Protein AF-A0A0D2RQ81-F1 (afdb_monomer_lite)

Sequence (174 aa):
LPTMVIEKILIANNTSIIQDEVLAHRLGLVPIRVDPRLFDYL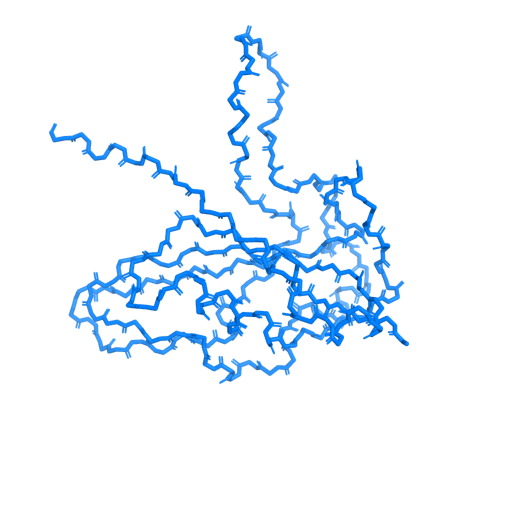SENDQPNEKNTIVFKLHVQCKRGSPRITVKSDALKWLPNGSELVKETRNATSDSSSKPKTYTYFSCSQETIPEFVKNPIIPKYPDIIIAKLGPGQVYFTCFCLFQKFLIKHVKMADHALGLEKISSRAKCGA

pLDDT: mean 73.9, std 16.32, range [30.11, 90.88]

Organism: Gossypium raimondii (NCBI:txid29730)

InterPro domains:
  IPR011263 DNA-directed RNA polymerase, RpoA/D/Rpb3-type [SM00662] (1-166)
  IPR036643 DNA-directed RNA polymerase, insert domain superfamily [G3DSA:2.170.120.12] (3-146)
  IPR036643 DNA-directed RNA polymerase, insert domain superfamily [SSF56553] (2-137)
  IPR050518 Archaeal Rpo3/Eukaryotic RPB3 RNA Polymerase Subunit [PTHR11800] (2-137)

Foldseek 3Di:
DKFKFFQAKEWADFLAPDDLQRLLVLRRPFGKPDDQVQADADDPPHAAELRFKWKWKQKDFAAAPHAKDFDWQLSTHTDQQDDPAADPDPDDDDDDDDDRDHSHDYPDGNCVPVVCVVPPIGGPDRGHTSGIGDRPSGITIMMTMMGMDDVVCVVPPVSRRHYHYNHPPPPPPD

Structure (mmCIF, N/CA/C/O backbone):
data_AF-A0A0D2RQ81-F1
#
_entry.id   AF-A0A0D2RQ81-F1
#
loop_
_atom_site.group_PDB
_atom_site.id
_atom_site.type_symbol
_atom_site.label_atom_id
_atom_site.label_alt_id
_atom_site.label_comp_id
_atom_site.label_asym_id
_atom_site.label_entity_id
_atom_site.label_seq_id
_atom_site.pdbx_PDB_ins_code
_atom_site.Cartn_x
_atom_site.Cartn_y
_atom_site.Cartn_z
_atom_site.occupancy
_atom_site.B_iso_or_equiv
_atom_site.auth_seq_id
_atom_site.auth_comp_id
_atom_site.auth_asym_id
_atom_site.auth_atom_id
_atom_site.pdbx_PDB_model_num
ATOM 1 N N . LEU A 1 1 ? 15.691 -14.050 -9.380 1.00 76.19 1 LEU A N 1
ATOM 2 C CA . LEU A 1 1 ? 14.450 -13.439 -9.907 1.00 76.19 1 LEU A CA 1
ATOM 3 C C . LEU A 1 1 ? 14.235 -12.106 -9.191 1.00 76.19 1 LEU A C 1
ATOM 5 O O . LEU A 1 1 ? 14.535 -12.060 -7.999 1.00 76.19 1 LEU A O 1
ATOM 9 N N . PRO A 1 2 ? 13.829 -11.035 -9.893 1.00 84.38 2 PRO A N 1
ATOM 10 C CA . PRO A 1 2 ? 13.437 -9.775 -9.265 1.00 84.38 2 PRO A CA 1
ATOM 11 C C . PRO A 1 2 ? 12.023 -9.875 -8.675 1.00 84.38 2 PRO A C 1
ATOM 13 O O . PRO A 1 2 ? 11.208 -10.651 -9.174 1.00 84.38 2 PRO A O 1
ATOM 16 N N . THR A 1 3 ? 11.738 -9.097 -7.635 1.00 84.12 3 THR A N 1
ATOM 17 C CA . THR A 1 3 ? 10.439 -9.009 -6.947 1.00 84.12 3 THR A CA 1
ATOM 18 C C . THR A 1 3 ? 10.192 -7.578 -6.481 1.00 84.12 3 THR A C 1
ATOM 20 O O . THR A 1 3 ? 11.143 -6.876 -6.146 1.00 84.12 3 THR A O 1
ATOM 23 N N . MET A 1 4 ? 8.928 -7.158 -6.418 1.00 85.75 4 MET A N 1
ATOM 24 C CA . MET A 1 4 ? 8.562 -5.880 -5.801 1.00 85.75 4 MET A CA 1
ATOM 25 C C . MET A 1 4 ? 8.340 -6.067 -4.300 1.00 85.75 4 MET A C 1
ATOM 27 O O . MET A 1 4 ? 7.628 -6.987 -3.895 1.00 85.75 4 MET A O 1
ATOM 31 N N . VAL A 1 5 ? 8.943 -5.198 -3.493 1.00 83.38 5 VAL A N 1
ATOM 32 C CA . VAL A 1 5 ? 8.862 -5.212 -2.023 1.00 83.38 5 VAL A CA 1
ATOM 33 C C . VAL A 1 5 ? 8.700 -3.793 -1.492 1.00 83.38 5 VAL A C 1
ATOM 35 O O . VAL A 1 5 ? 9.026 -2.837 -2.193 1.00 83.38 5 VAL A O 1
ATOM 38 N N . ILE A 1 6 ? 8.189 -3.642 -0.271 1.00 84.31 6 ILE A N 1
ATOM 39 C CA . ILE A 1 6 ? 8.125 -2.331 0.382 1.00 84.31 6 ILE A CA 1
ATOM 40 C C . ILE A 1 6 ? 9.519 -1.945 0.864 1.00 84.31 6 ILE A C 1
ATOM 42 O O . ILE A 1 6 ? 10.128 -2.686 1.629 1.00 84.31 6 ILE A O 1
ATOM 46 N N . GLU A 1 7 ? 9.992 -0.776 0.445 1.00 81.94 7 GLU A N 1
ATOM 47 C CA . GLU A 1 7 ? 11.260 -0.209 0.907 1.00 81.94 7 GLU A CA 1
ATOM 48 C C . GLU A 1 7 ? 11.030 0.816 2.028 1.00 81.94 7 GLU A C 1
ATOM 50 O O . GLU A 1 7 ? 11.665 0.754 3.084 1.00 81.94 7 GLU A O 1
ATOM 55 N N . LYS A 1 8 ? 10.103 1.758 1.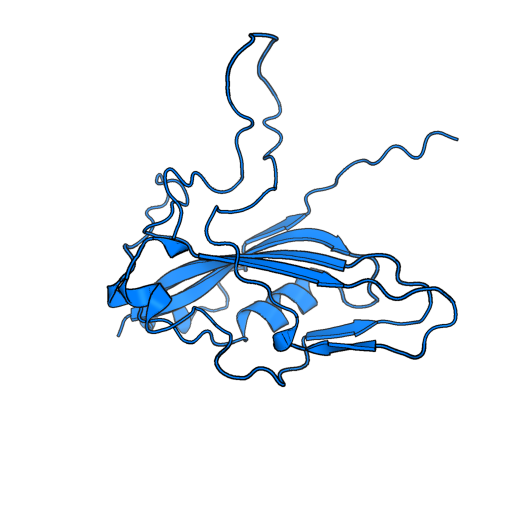815 1.00 81.19 8 LYS A N 1
ATOM 56 C CA . LYS A 1 8 ? 9.821 2.853 2.755 1.00 81.19 8 LYS A CA 1
ATOM 57 C C . LYS A 1 8 ? 8.348 2.910 3.109 1.00 81.19 8 LYS A C 1
ATOM 59 O O . LYS A 1 8 ? 7.477 2.789 2.243 1.00 81.19 8 LYS A O 1
ATOM 64 N N . ILE A 1 9 ? 8.081 3.144 4.391 1.00 84.88 9 ILE A N 1
ATOM 65 C CA . ILE A 1 9 ? 6.734 3.350 4.917 1.00 84.88 9 ILE A CA 1
ATOM 66 C C . ILE A 1 9 ? 6.712 4.709 5.597 1.00 84.88 9 ILE A C 1
ATOM 68 O O . ILE A 1 9 ? 7.411 4.959 6.579 1.00 84.88 9 ILE A O 1
ATOM 72 N N . LEU A 1 10 ? 5.887 5.587 5.045 1.00 84.50 10 LEU A N 1
ATOM 73 C CA . LEU A 1 10 ? 5.697 6.944 5.517 1.00 84.50 10 LEU A CA 1
ATOM 74 C C . LEU A 1 10 ? 4.429 6.978 6.360 1.00 84.50 10 LEU A C 1
ATOM 76 O O . LEU A 1 10 ? 3.333 6.742 5.849 1.00 84.50 10 LEU A O 1
ATOM 80 N N . ILE A 1 11 ? 4.555 7.260 7.649 1.00 84.38 11 ILE A N 1
ATOM 81 C CA . ILE A 1 11 ? 3.408 7.323 8.559 1.00 84.38 11 ILE A CA 1
ATOM 82 C C . ILE A 1 11 ? 3.094 8.791 8.805 1.00 84.38 11 ILE A C 1
ATOM 84 O O . ILE A 1 11 ? 3.893 9.504 9.403 1.00 84.38 11 ILE A O 1
ATOM 88 N N . ALA A 1 12 ? 1.931 9.242 8.335 1.00 83.62 12 ALA A N 1
ATOM 89 C CA . ALA A 1 12 ? 1.473 10.613 8.552 1.00 83.62 12 ALA A CA 1
ATOM 90 C C . ALA A 1 12 ? 0.774 10.760 9.908 1.00 83.62 12 ALA A C 1
ATOM 92 O O . ALA A 1 12 ? 0.974 11.732 10.627 1.00 83.62 12 ALA A O 1
ATOM 93 N N . ASN A 1 13 ? -0.055 9.780 10.274 1.00 81.88 13 ASN A N 1
ATOM 94 C CA . ASN A 1 13 ? -0.684 9.738 11.587 1.00 81.88 13 ASN A CA 1
ATOM 95 C C . ASN A 1 13 ? -0.975 8.289 11.981 1.00 81.88 13 ASN A C 1
ATOM 97 O O . ASN A 1 13 ? -1.621 7.560 11.224 1.00 81.88 13 ASN A O 1
ATOM 101 N N . ASN A 1 14 ? -0.531 7.889 13.171 1.00 81.56 14 ASN A N 1
ATOM 102 C CA . ASN A 1 14 ? -0.865 6.603 13.766 1.00 81.56 14 ASN A CA 1
ATOM 103 C C . ASN A 1 14 ? -1.421 6.814 15.177 1.00 81.56 14 ASN A C 1
ATOM 105 O O . ASN A 1 14 ? -0.688 7.116 16.113 1.00 81.56 14 ASN A O 1
ATOM 109 N N . THR A 1 15 ? -2.734 6.626 15.320 1.00 82.25 15 THR A N 1
ATOM 110 C CA . THR A 1 15 ? -3.433 6.606 16.619 1.00 82.25 15 THR A CA 1
ATOM 111 C C . THR A 1 15 ? -3.792 5.185 17.066 1.00 82.25 15 THR A C 1
ATOM 113 O O . THR A 1 15 ? -4.572 4.996 18.004 1.00 82.25 15 THR A O 1
ATOM 116 N N . SER A 1 16 ? -3.271 4.168 16.368 1.00 80.12 16 SER A N 1
ATOM 117 C CA . SER A 1 16 ? -3.528 2.766 16.684 1.00 80.12 16 SER A CA 1
ATOM 118 C C . SER A 1 16 ? -2.749 2.310 17.926 1.00 80.12 16 SER A C 1
ATOM 120 O O . SER A 1 16 ? -1.849 2.990 18.406 1.00 80.12 16 SER A O 1
ATOM 122 N N . ILE A 1 17 ? -3.102 1.136 18.460 1.00 82.50 17 ILE A N 1
ATOM 123 C CA . ILE A 1 17 ? -2.353 0.506 19.568 1.00 82.50 17 ILE A CA 1
ATOM 124 C C . ILE A 1 17 ? -1.037 -0.106 19.057 1.00 82.50 17 ILE A C 1
ATOM 126 O O . ILE A 1 17 ? -0.117 -0.349 19.833 1.00 82.50 17 ILE A O 1
ATOM 130 N N . ILE A 1 18 ? -0.953 -0.392 17.755 1.00 84.44 18 ILE A N 1
ATOM 131 C CA . ILE A 1 18 ? 0.208 -1.043 17.159 1.00 84.44 18 ILE A CA 1
ATOM 132 C C . ILE A 1 18 ? 1.293 0.011 16.955 1.00 84.44 18 ILE A C 1
ATOM 134 O O . ILE A 1 18 ? 1.055 1.048 16.333 1.00 84.44 18 ILE A O 1
ATOM 138 N N . GLN A 1 19 ? 2.484 -0.292 17.463 1.00 84.75 19 GLN A N 1
ATOM 139 C CA . GLN A 1 19 ? 3.679 0.512 17.245 1.00 84.75 19 GLN A CA 1
ATOM 140 C C . GLN A 1 19 ? 4.015 0.589 15.755 1.00 84.75 19 GLN A C 1
ATOM 142 O O . GLN A 1 19 ? 3.849 -0.382 15.012 1.00 84.75 19 GLN A O 1
ATOM 147 N N . ASP A 1 20 ? 4.501 1.746 15.330 1.00 83.44 20 ASP A N 1
ATOM 148 C CA . ASP A 1 20 ? 4.830 2.054 13.940 1.00 83.44 20 ASP A CA 1
ATOM 149 C C . ASP A 1 20 ? 5.797 1.026 13.339 1.00 83.44 20 ASP A C 1
ATOM 151 O O . ASP A 1 20 ? 5.621 0.609 12.198 1.00 83.44 20 ASP A O 1
ATOM 155 N N . GLU A 1 21 ? 6.755 0.546 14.131 1.00 83.25 21 GLU A N 1
ATOM 156 C CA . GLU A 1 21 ? 7.764 -0.438 13.744 1.00 83.25 21 GLU A CA 1
ATOM 157 C C . GLU A 1 21 ? 7.139 -1.806 13.457 1.00 83.25 21 GLU A C 1
ATOM 159 O O . GLU A 1 21 ? 7.375 -2.421 12.415 1.00 83.25 21 GLU A O 1
ATOM 164 N N . VAL A 1 22 ? 6.261 -2.258 14.355 1.00 85.12 22 VAL A N 1
ATOM 165 C CA . VAL A 1 22 ? 5.529 -3.522 14.205 1.00 85.12 22 VAL A CA 1
ATOM 166 C C . VAL A 1 22 ? 4.580 -3.451 13.012 1.00 85.12 22 VAL A C 1
ATOM 168 O O . VAL A 1 22 ? 4.441 -4.406 12.247 1.00 85.12 22 VAL A O 1
ATOM 171 N N . LEU A 1 23 ? 3.915 -2.315 12.838 1.00 84.50 23 LEU A N 1
ATOM 172 C CA . LEU A 1 23 ? 3.001 -2.082 11.733 1.00 84.50 23 LEU A CA 1
ATOM 173 C C . LEU A 1 23 ? 3.724 -2.085 10.384 1.00 84.50 23 LEU A C 1
ATOM 175 O O . LEU A 1 23 ? 3.250 -2.711 9.436 1.00 84.50 23 LEU A O 1
ATOM 179 N N . ALA A 1 24 ? 4.875 -1.426 10.315 1.00 84.06 24 ALA A N 1
ATOM 180 C CA . ALA A 1 24 ? 5.720 -1.407 9.136 1.00 84.06 24 ALA A CA 1
ATOM 181 C C . ALA A 1 24 ? 6.176 -2.809 8.753 1.00 84.06 24 ALA A C 1
ATOM 183 O O . ALA A 1 24 ? 6.037 -3.207 7.601 1.00 84.06 24 ALA A O 1
ATOM 184 N N . HIS A 1 25 ? 6.622 -3.588 9.737 1.00 82.94 25 HIS A N 1
ATOM 185 C CA . HIS A 1 25 ? 7.000 -4.977 9.529 1.00 82.94 25 HIS A CA 1
ATOM 186 C C . HIS A 1 25 ? 5.835 -5.807 8.966 1.00 82.94 25 HIS A C 1
ATOM 188 O O . HIS A 1 25 ? 6.008 -6.561 8.012 1.00 82.94 25 HIS A O 1
ATOM 194 N N . ARG A 1 26 ? 4.611 -5.631 9.490 1.00 87.06 26 ARG A N 1
ATOM 195 C CA . ARG A 1 26 ? 3.417 -6.312 8.953 1.00 87.06 26 ARG A CA 1
ATOM 196 C C . ARG A 1 26 ? 3.113 -5.912 7.515 1.00 87.06 26 ARG A C 1
ATOM 198 O O . ARG A 1 26 ? 2.771 -6.779 6.718 1.00 87.06 26 ARG A O 1
ATOM 205 N N . LEU A 1 27 ? 3.229 -4.625 7.193 1.00 85.75 27 LEU A N 1
ATOM 206 C CA . LEU A 1 27 ? 3.039 -4.118 5.835 1.00 85.75 27 LEU A CA 1
ATOM 207 C C . LEU A 1 27 ? 4.112 -4.660 4.886 1.00 85.75 27 LEU A C 1
ATOM 209 O O . LEU A 1 27 ? 3.772 -5.087 3.788 1.00 85.75 27 LEU A O 1
ATOM 213 N N . GLY A 1 28 ? 5.373 -4.723 5.319 1.00 83.31 28 GLY A N 1
ATOM 214 C CA . GLY A 1 28 ? 6.488 -5.257 4.530 1.00 83.31 28 GLY A CA 1
ATOM 215 C C . GLY A 1 28 ? 6.311 -6.719 4.111 1.00 83.31 28 GLY A C 1
ATOM 216 O O . GLY A 1 28 ? 6.856 -7.137 3.093 1.00 83.31 28 GLY A O 1
ATOM 217 N N . LEU A 1 29 ? 5.496 -7.482 4.847 1.00 83.81 29 LEU A N 1
ATOM 218 C CA . LEU A 1 29 ? 5.153 -8.867 4.524 1.00 83.81 29 LEU A CA 1
ATOM 219 C C . LEU A 1 29 ? 3.974 -9.008 3.550 1.00 83.81 29 LEU A C 1
ATOM 221 O O . LEU A 1 29 ? 3.684 -10.128 3.130 1.00 83.81 29 LEU A O 1
ATOM 225 N N . VAL A 1 30 ? 3.273 -7.925 3.192 1.00 85.69 30 VAL A N 1
ATOM 226 C CA . VAL A 1 30 ? 2.121 -7.981 2.280 1.00 85.69 30 VAL A CA 1
ATOM 227 C C . VAL A 1 30 ? 2.617 -8.106 0.833 1.00 85.69 30 VAL A C 1
ATOM 229 O O . VAL A 1 30 ? 3.191 -7.158 0.295 1.00 85.69 30 VAL A O 1
ATOM 232 N N . PRO A 1 31 ? 2.376 -9.242 0.150 1.00 85.06 31 PRO A N 1
ATOM 233 C CA . PRO A 1 31 ? 2.766 -9.389 -1.243 1.00 85.06 31 PRO A CA 1
ATOM 234 C C . PRO A 1 31 ? 1.814 -8.606 -2.151 1.00 85.06 31 PRO A C 1
ATOM 236 O O . PRO A 1 31 ? 0.591 -8.734 -2.047 1.00 85.06 31 PRO A O 1
ATOM 239 N N . ILE A 1 32 ? 2.369 -7.864 -3.106 1.00 86.31 32 ILE A N 1
ATOM 240 C CA . ILE A 1 32 ? 1.601 -7.203 -4.167 1.00 86.31 32 ILE A CA 1
ATOM 241 C C . ILE A 1 32 ? 1.677 -7.984 -5.475 1.00 86.31 32 ILE A C 1
ATOM 243 O O . ILE A 1 32 ? 2.681 -8.625 -5.792 1.00 86.31 32 ILE A O 1
ATOM 247 N N . ARG A 1 33 ? 0.586 -7.952 -6.239 1.00 85.81 33 ARG A N 1
ATOM 248 C CA . ARG A 1 33 ? 0.507 -8.567 -7.559 1.00 85.81 33 ARG A CA 1
ATOM 249 C C . ARG A 1 33 ? 0.922 -7.540 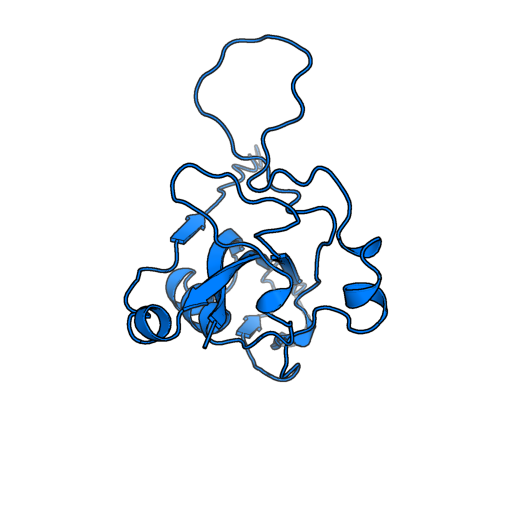-8.602 1.00 85.81 33 ARG A C 1
ATOM 251 O O . ARG A 1 33 ? 0.112 -6.747 -9.064 1.00 85.81 33 ARG A O 1
ATOM 258 N N . VAL A 1 34 ? 2.194 -7.577 -8.967 1.00 86.19 34 VAL A N 1
ATOM 259 C CA . VAL A 1 34 ? 2.769 -6.700 -9.985 1.00 86.19 34 VAL A CA 1
ATOM 260 C C . VAL A 1 34 ? 3.925 -7.409 -10.680 1.00 86.19 34 VAL A C 1
ATOM 262 O O . VAL A 1 34 ? 4.613 -8.223 -10.059 1.00 86.19 34 VAL A O 1
ATOM 265 N N . ASP A 1 35 ? 4.129 -7.126 -11.965 1.00 86.62 35 ASP A N 1
ATOM 266 C CA . ASP A 1 35 ? 5.286 -7.642 -12.690 1.00 86.62 35 ASP A CA 1
ATOM 267 C C . ASP A 1 35 ? 6.508 -6.738 -12.429 1.00 86.62 35 ASP A C 1
ATOM 269 O O . ASP A 1 35 ? 6.532 -5.593 -12.887 1.00 86.62 35 ASP A O 1
ATOM 273 N N . PRO A 1 36 ? 7.548 -7.218 -11.718 1.00 85.31 36 PRO A N 1
ATOM 274 C CA . PRO A 1 36 ? 8.755 -6.438 -11.447 1.00 85.31 36 PRO A CA 1
ATOM 275 C C . PRO A 1 36 ? 9.547 -6.104 -12.718 1.00 85.31 36 PRO A C 1
ATOM 277 O O . PRO A 1 36 ? 10.478 -5.306 -12.668 1.00 85.31 36 PRO A O 1
ATOM 280 N N . ARG A 1 37 ? 9.250 -6.726 -13.865 1.00 86.12 37 ARG A N 1
ATOM 281 C CA . ARG A 1 37 ? 9.915 -6.416 -15.139 1.00 86.12 37 ARG A CA 1
ATOM 282 C C . ARG A 1 37 ? 9.495 -5.068 -15.715 1.00 86.12 37 ARG A C 1
ATOM 284 O O . ARG A 1 37 ? 10.275 -4.502 -16.465 1.00 86.12 37 ARG A O 1
ATOM 291 N N . LEU A 1 38 ? 8.321 -4.569 -15.330 1.00 85.88 38 LEU A N 1
ATOM 292 C CA . LEU A 1 38 ? 7.797 -3.272 -15.764 1.00 85.88 38 LEU A CA 1
ATOM 293 C C . LEU A 1 38 ? 8.447 -2.087 -15.040 1.00 85.88 38 LEU A C 1
ATOM 295 O O . LEU A 1 38 ? 8.237 -0.950 -15.444 1.00 85.88 38 LEU A O 1
ATOM 299 N N . PHE A 1 39 ? 9.212 -2.357 -13.978 1.00 86.12 39 PHE A N 1
ATOM 300 C CA . PHE A 1 39 ? 9.838 -1.335 -13.148 1.00 86.12 39 PHE A CA 1
ATOM 301 C C . PHE A 1 39 ? 11.358 -1.334 -13.290 1.00 86.12 39 PHE A C 1
ATOM 303 O O . PHE A 1 39 ? 11.985 -2.391 -13.444 1.00 86.12 39 PHE A O 1
ATOM 310 N N . ASP A 1 40 ? 11.951 -0.155 -13.164 1.00 87.62 40 ASP A N 1
ATOM 311 C CA . ASP A 1 40 ? 13.399 0.032 -13.110 1.00 87.62 40 ASP A CA 1
ATOM 312 C C . ASP A 1 40 ? 13.925 -0.087 -11.670 1.00 87.62 40 ASP A C 1
ATOM 314 O O . ASP A 1 40 ? 13.174 0.011 -10.698 1.00 87.62 40 ASP A O 1
ATOM 318 N N . TYR A 1 41 ? 15.223 -0.358 -11.520 1.00 84.50 41 TYR A N 1
ATOM 319 C CA . TYR A 1 41 ? 15.868 -0.374 -10.204 1.00 84.50 41 TYR A CA 1
ATOM 320 C C . TYR A 1 41 ? 16.114 1.060 -9.731 1.00 84.50 41 TYR A C 1
ATOM 322 O O . TYR A 1 41 ? 16.662 1.863 -10.485 1.00 84.50 41 TYR A O 1
ATOM 330 N N . LEU A 1 42 ? 15.764 1.364 -8.478 1.00 80.25 42 LEU A N 1
ATOM 331 C CA . LEU A 1 42 ? 16.151 2.629 -7.862 1.00 80.25 42 LEU A CA 1
ATOM 332 C C . LEU A 1 42 ? 17.631 2.567 -7.454 1.00 80.25 42 LEU A C 1
ATOM 334 O O . LEU A 1 42 ? 18.067 1.608 -6.819 1.00 80.25 42 LEU A O 1
ATOM 338 N N . SER A 1 43 ? 18.398 3.594 -7.815 1.00 76.81 43 SER A N 1
ATOM 339 C CA . SER A 1 43 ? 19.753 3.814 -7.289 1.00 76.81 43 SER A CA 1
ATOM 340 C C . SER A 1 43 ? 19.704 4.770 -6.093 1.00 76.81 43 SER A C 1
ATOM 342 O O . SER A 1 43 ? 18.807 5.599 -6.019 1.00 76.81 43 SER A O 1
ATOM 344 N N . GLU A 1 44 ? 20.679 4.722 -5.181 1.00 67.38 44 GLU A N 1
ATOM 345 C CA . GLU A 1 44 ? 20.673 5.540 -3.946 1.00 67.38 44 GLU A CA 1
ATOM 346 C C . GLU A 1 44 ? 20.565 7.060 -4.188 1.00 67.38 44 GLU A C 1
ATOM 348 O O . GLU A 1 44 ? 20.004 7.782 -3.364 1.00 67.38 44 GLU A O 1
ATOM 353 N N . ASN A 1 45 ? 21.058 7.539 -5.334 1.00 70.75 45 ASN A N 1
ATOM 354 C CA . ASN A 1 45 ? 20.979 8.946 -5.740 1.00 70.75 45 ASN A CA 1
ATOM 355 C C . ASN A 1 45 ? 19.739 9.285 -6.579 1.00 70.75 45 ASN A C 1
ATOM 357 O O . ASN A 1 45 ? 19.523 10.456 -6.895 1.00 70.75 45 ASN A O 1
ATOM 361 N N . ASP A 1 46 ? 18.960 8.283 -6.979 1.00 74.44 46 ASP A N 1
ATOM 362 C CA . ASP A 1 46 ? 17.792 8.478 -7.826 1.00 74.44 46 ASP A CA 1
ATOM 363 C C . ASP A 1 46 ? 16.544 8.768 -6.982 1.00 74.44 46 ASP A C 1
ATOM 365 O O . ASP A 1 46 ? 16.411 8.335 -5.833 1.00 74.44 46 ASP A O 1
ATOM 369 N N . GLN A 1 47 ? 15.615 9.538 -7.545 1.00 76.31 47 GLN A N 1
ATOM 370 C CA . GLN A 1 47 ? 14.369 9.869 -6.861 1.00 76.31 47 GLN A CA 1
ATOM 371 C C . GLN A 1 47 ? 13.282 8.833 -7.174 1.00 76.31 47 GLN A C 1
ATOM 373 O O . GLN A 1 47 ? 13.177 8.362 -8.310 1.00 76.31 47 GLN A O 1
ATOM 378 N N . PRO A 1 48 ? 12.418 8.500 -6.198 1.00 81.19 48 PRO A N 1
ATOM 379 C CA . PRO A 1 48 ? 11.240 7.682 -6.452 1.00 81.19 48 PRO A CA 1
ATOM 380 C C . PRO A 1 48 ? 10.341 8.333 -7.517 1.00 81.19 48 PRO A C 1
ATOM 382 O O . PRO A 1 48 ? 9.765 9.395 -7.274 1.00 81.19 48 PRO A O 1
ATOM 385 N N . ASN A 1 49 ? 10.218 7.697 -8.678 1.00 82.62 49 ASN A N 1
ATOM 386 C CA . ASN A 1 49 ? 9.444 8.122 -9.840 1.00 82.62 49 ASN A CA 1
ATOM 387 C C . ASN A 1 49 ? 8.393 7.063 -10.222 1.00 82.62 49 ASN A C 1
ATOM 389 O O . ASN A 1 49 ? 8.314 5.984 -9.630 1.00 82.62 49 ASN A O 1
ATOM 393 N N . GLU A 1 50 ? 7.587 7.361 -11.236 1.00 82.25 50 GLU A N 1
ATOM 394 C CA . GLU A 1 50 ? 6.513 6.488 -11.713 1.00 82.25 50 GLU A CA 1
ATOM 395 C C . GLU A 1 50 ? 6.991 5.169 -12.352 1.00 82.25 50 GLU A C 1
ATOM 397 O O . GLU A 1 50 ? 6.205 4.230 -12.472 1.00 82.25 50 GLU A O 1
ATOM 402 N N . LYS A 1 51 ? 8.257 5.073 -12.771 1.00 83.38 51 LYS A N 1
ATOM 403 C CA . LYS A 1 51 ? 8.831 3.873 -13.404 1.00 83.38 51 LYS A CA 1
ATOM 404 C C . LYS A 1 51 ? 9.548 2.966 -12.413 1.00 83.38 51 LYS A C 1
ATOM 406 O O . LYS A 1 51 ? 9.741 1.791 -12.698 1.00 83.38 51 LYS A O 1
ATOM 411 N N . ASN A 1 52 ? 9.960 3.485 -11.262 1.00 84.94 52 ASN A N 1
ATOM 412 C CA . ASN A 1 52 ? 10.729 2.732 -10.271 1.00 84.94 52 ASN A CA 1
ATOM 413 C C . ASN A 1 52 ? 9.927 2.437 -8.992 1.00 84.94 52 ASN A C 1
ATOM 415 O O . ASN A 1 52 ? 10.235 1.472 -8.291 1.00 84.94 52 ASN A O 1
ATOM 419 N N . THR A 1 53 ? 8.883 3.222 -8.698 1.00 86.31 53 THR A N 1
ATOM 420 C CA . THR A 1 53 ? 8.175 3.168 -7.417 1.00 86.31 53 THR A CA 1
ATOM 421 C C . THR A 1 53 ? 6.666 3.057 -7.595 1.00 86.31 53 THR A C 1
ATOM 423 O O . THR A 1 53 ? 6.067 3.661 -8.480 1.00 86.31 53 THR A O 1
ATOM 426 N N . ILE A 1 54 ? 6.023 2.311 -6.699 1.00 88.00 54 ILE A N 1
ATOM 427 C CA . ILE A 1 54 ? 4.562 2.248 -6.585 1.00 88.00 54 ILE A CA 1
ATOM 428 C C . ILE A 1 54 ? 4.159 2.789 -5.221 1.00 88.00 54 ILE A C 1
ATOM 430 O O . ILE A 1 54 ? 4.750 2.411 -4.208 1.00 88.00 54 ILE A O 1
ATOM 434 N N . VAL A 1 55 ? 3.132 3.638 -5.188 1.00 88.62 55 VAL A N 1
ATOM 435 C CA . VAL A 1 55 ? 2.625 4.225 -3.945 1.00 88.62 55 VAL A CA 1
ATOM 436 C C . VAL A 1 55 ? 1.278 3.619 -3.584 1.00 88.62 55 VAL A C 1
ATOM 438 O O . VAL A 1 55 ? 0.345 3.627 -4.384 1.00 88.62 55 VAL A O 1
ATOM 441 N N . PHE A 1 56 ? 1.152 3.138 -2.351 1.00 89.25 56 PHE A N 1
ATOM 442 C CA . PHE A 1 56 ? -0.132 2.775 -1.755 1.00 89.25 56 PHE A CA 1
ATOM 443 C C . PHE A 1 56 ? -0.437 3.677 -0.569 1.00 89.25 56 PHE A C 1
ATOM 445 O O . PHE A 1 56 ? 0.440 3.915 0.251 1.00 89.25 56 PHE A O 1
ATOM 452 N N . LYS A 1 57 ? -1.682 4.128 -0.437 1.00 88.56 57 LYS A N 1
ATOM 453 C CA . LYS A 1 57 ? -2.199 4.878 0.709 1.00 88.56 57 LYS A CA 1
ATOM 454 C C . LYS A 1 57 ? -3.161 4.001 1.494 1.00 88.56 57 LYS A C 1
ATOM 456 O O . LYS A 1 57 ? -4.149 3.505 0.955 1.00 88.56 57 LYS A O 1
ATOM 461 N N . LEU A 1 58 ? -2.897 3.852 2.783 1.00 88.00 58 LEU A N 1
ATOM 462 C CA . LEU A 1 58 ? -3.817 3.244 3.733 1.00 88.00 58 LEU A CA 1
ATOM 463 C C . LEU A 1 58 ? -4.388 4.359 4.595 1.00 88.00 58 LEU A C 1
ATOM 465 O O . LEU A 1 58 ? -3.645 4.998 5.331 1.00 88.00 58 LEU A O 1
ATOM 469 N N . HIS A 1 59 ? -5.689 4.612 4.472 1.00 87.94 59 HIS A N 1
ATOM 470 C CA . HIS A 1 59 ? -6.393 5.628 5.251 1.00 87.94 59 HIS A CA 1
ATOM 471 C C . HIS A 1 59 ? -7.637 5.014 5.889 1.00 87.94 59 HIS A C 1
ATOM 473 O O . HIS A 1 59 ? -8.620 4.742 5.195 1.00 87.94 59 HIS A O 1
ATOM 479 N N . VAL A 1 60 ? -7.601 4.802 7.205 1.00 86.88 60 VAL A N 1
ATOM 480 C CA . VAL A 1 60 ? -8.715 4.216 7.962 1.00 86.88 60 VAL A CA 1
ATOM 481 C C . VAL A 1 60 ? -9.029 5.055 9.193 1.00 86.88 60 VAL A C 1
ATOM 483 O O . VAL A 1 60 ? -8.134 5.523 9.890 1.00 86.88 60 VAL A O 1
ATOM 486 N N . GLN A 1 61 ? -10.318 5.219 9.478 1.00 85.81 61 GLN A N 1
ATOM 487 C CA . GLN A 1 61 ? -10.831 5.939 10.638 1.00 85.81 61 GLN A CA 1
ATOM 488 C C . GLN A 1 61 ? -11.834 5.063 11.392 1.00 85.81 61 GLN A C 1
ATOM 490 O O . GLN A 1 61 ? -12.750 4.504 10.790 1.00 85.81 61 GLN A O 1
ATOM 495 N N . CYS A 1 62 ? -11.700 4.998 12.718 1.00 84.25 62 CYS A N 1
ATOM 496 C CA . CYS A 1 62 ? -12.667 4.364 13.605 1.00 84.25 62 CYS A CA 1
ATOM 497 C C . CYS A 1 62 ? -13.323 5.423 14.504 1.00 84.25 62 CYS A C 1
ATOM 499 O O . CYS A 1 62 ? -12.705 5.974 15.419 1.00 84.25 62 CYS A O 1
ATOM 501 N N . LYS A 1 63 ? -14.600 5.729 14.248 1.00 84.56 63 LYS A N 1
ATOM 502 C CA . LYS A 1 63 ? -15.340 6.722 15.037 1.00 84.56 63 LYS A CA 1
ATOM 503 C C . LYS A 1 63 ? -15.602 6.203 16.456 1.00 84.56 63 LYS A C 1
ATOM 505 O O . LYS A 1 63 ? -15.741 5.001 16.694 1.00 84.56 63 LYS A O 1
ATOM 510 N N . ARG A 1 64 ? -15.685 7.118 17.426 1.00 81.69 64 ARG A N 1
ATOM 511 C CA . ARG A 1 64 ? -16.062 6.781 18.808 1.00 81.69 64 ARG A CA 1
ATOM 512 C C . ARG A 1 64 ? -17.473 6.176 18.803 1.00 81.69 64 ARG A C 1
ATOM 514 O O . ARG A 1 64 ? -18.377 6.757 18.217 1.00 81.69 64 ARG A O 1
ATOM 521 N N . GLY A 1 65 ? -17.637 4.998 19.408 1.00 80.69 65 GLY A N 1
ATOM 522 C CA . GLY A 1 65 ? -18.905 4.251 19.417 1.00 80.69 65 GLY A CA 1
ATOM 523 C C . GLY A 1 65 ? -19.090 3.249 18.269 1.00 80.69 65 GLY A C 1
ATOM 524 O O . GLY A 1 65 ? -20.086 2.536 18.252 1.00 80.69 65 GLY A O 1
ATOM 525 N N . SER A 1 66 ? -18.142 3.148 17.330 1.00 82.19 66 SER A N 1
ATOM 526 C CA . SER A 1 66 ? -18.136 2.069 16.331 1.00 82.19 66 SER A CA 1
ATOM 527 C C . SER A 1 66 ? -17.578 0.761 16.915 1.00 82.19 66 SER A C 1
ATOM 529 O O . SER A 1 66 ? -16.734 0.808 17.815 1.00 82.19 66 SER A O 1
ATOM 531 N N . PRO A 1 67 ? -18.004 -0.417 16.419 1.00 85.25 67 PRO A N 1
ATOM 532 C CA . PRO A 1 67 ? -17.378 -1.681 16.796 1.00 85.25 67 PRO A CA 1
ATOM 533 C C . PRO A 1 67 ? -15.903 -1.702 16.371 1.00 85.25 67 PRO A C 1
ATOM 535 O O . PRO A 1 67 ? -15.476 -0.929 15.513 1.00 85.25 67 PRO A O 1
ATOM 538 N N . ARG A 1 68 ? -15.109 -2.602 16.965 1.00 84.94 68 ARG A N 1
ATOM 539 C CA . ARG A 1 68 ? -13.697 -2.770 16.590 1.00 84.94 68 ARG A CA 1
ATOM 540 C C . ARG A 1 68 ? -13.585 -3.090 15.098 1.00 84.94 68 ARG A C 1
ATOM 542 O O . ARG A 1 68 ? -14.138 -4.088 14.639 1.00 84.94 68 ARG A O 1
ATOM 549 N N . ILE A 1 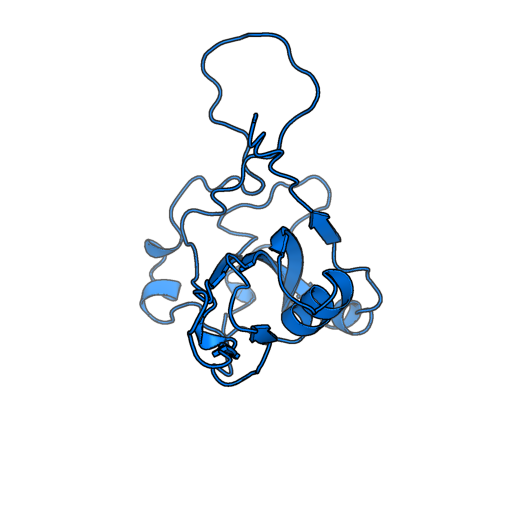69 ? -12.833 -2.275 14.367 1.00 87.62 69 ILE A N 1
ATOM 550 C CA . ILE A 1 69 ? -12.617 -2.448 12.929 1.00 87.62 69 ILE A CA 1
ATOM 551 C C . ILE A 1 69 ? -11.320 -3.226 12.732 1.00 87.62 69 ILE A C 1
ATOM 553 O O . ILE A 1 69 ? -10.287 -2.893 13.310 1.00 87.62 69 ILE A O 1
ATOM 557 N N . THR A 1 70 ? -11.359 -4.269 11.909 1.00 88.69 70 THR A N 1
ATOM 558 C CA . THR A 1 70 ? -10.143 -4.972 11.490 1.00 88.69 70 THR A CA 1
ATOM 559 C C . THR A 1 70 ? -9.710 -4.415 10.143 1.00 88.69 70 THR A C 1
ATOM 561 O O . THR A 1 70 ? -10.425 -4.568 9.159 1.00 88.69 70 THR A O 1
ATOM 564 N N . VAL A 1 71 ? -8.553 -3.761 10.113 1.00 88.88 71 VAL A N 1
ATOM 565 C CA . VAL A 1 71 ? -7.931 -3.247 8.893 1.00 88.88 71 VAL A CA 1
ATOM 566 C C . VAL A 1 71 ? -7.231 -4.397 8.195 1.00 88.88 71 VAL A C 1
ATOM 568 O O . VAL A 1 71 ? -6.325 -5.013 8.771 1.00 88.88 71 VAL A O 1
ATOM 571 N N . LYS A 1 72 ? -7.654 -4.682 6.967 1.00 90.88 72 LYS A N 1
ATOM 572 C CA . LYS A 1 72 ? -7.025 -5.675 6.105 1.00 90.88 72 LYS A CA 1
ATOM 573 C C . LYS A 1 72 ? -6.287 -4.984 4.956 1.00 90.88 72 LYS A C 1
ATOM 575 O O . LYS A 1 72 ? -6.341 -3.764 4.806 1.00 90.88 72 LYS A O 1
ATOM 580 N N . SER A 1 73 ? -5.555 -5.763 4.176 1.00 88.12 73 SER A N 1
ATOM 581 C CA . SER A 1 73 ? -4.822 -5.308 2.992 1.00 88.12 73 SER A CA 1
ATOM 582 C C . SER A 1 73 ? -5.718 -4.775 1.876 1.00 88.12 73 SER A C 1
ATOM 584 O O . SER A 1 73 ? -5.246 -3.978 1.079 1.00 88.12 73 SER A O 1
ATOM 586 N N . ASP A 1 74 ? -6.999 -5.142 1.834 1.00 87.00 74 ASP A N 1
ATOM 587 C CA . ASP A 1 74 ? -7.996 -4.552 0.928 1.00 87.00 74 ASP A CA 1
ATOM 588 C C . ASP A 1 74 ? -8.152 -3.026 1.074 1.00 87.00 74 ASP A C 1
ATOM 590 O O . ASP A 1 74 ? -8.507 -2.338 0.120 1.00 87.00 74 ASP A O 1
ATOM 594 N N . ALA A 1 75 ? -7.844 -2.482 2.250 1.00 88.38 75 ALA A N 1
ATOM 595 C CA . ALA A 1 75 ? -7.913 -1.057 2.528 1.00 88.38 75 ALA A CA 1
ATOM 596 C C . ALA A 1 75 ? -6.743 -0.261 1.914 1.00 88.38 75 ALA A C 1
ATOM 598 O O . ALA A 1 75 ? -6.763 0.973 1.948 1.00 88.38 75 ALA A O 1
ATOM 599 N N . LEU A 1 76 ? -5.723 -0.938 1.367 1.00 87.62 76 LEU A N 1
ATOM 600 C CA . LEU A 1 76 ? -4.618 -0.307 0.648 1.00 87.62 76 LEU A CA 1
ATOM 601 C C . LEU A 1 76 ? -5.106 0.195 -0.713 1.00 87.62 76 LEU A C 1
ATOM 603 O O . LEU A 1 76 ? -5.425 -0.588 -1.605 1.00 87.62 76 LEU A O 1
ATOM 607 N N . LYS A 1 77 ? -5.114 1.517 -0.893 1.00 88.81 77 LYS A N 1
ATOM 608 C CA . LYS A 1 77 ? -5.472 2.159 -2.159 1.00 88.81 77 LYS A CA 1
ATOM 609 C C . LYS A 1 77 ? -4.214 2.504 -2.935 1.00 88.81 77 LYS A C 1
ATOM 611 O O . LYS A 1 77 ? -3.377 3.253 -2.438 1.00 88.81 77 LYS A O 1
ATOM 616 N N . TRP A 1 78 ? -4.078 1.968 -4.140 1.00 88.81 78 TRP A N 1
ATOM 617 C CA . TRP A 1 78 ? -3.010 2.371 -5.050 1.00 88.81 78 TRP A CA 1
ATOM 618 C C . TRP A 1 78 ? -3.202 3.835 -5.469 1.00 88.81 78 TRP A C 1
ATOM 620 O O . TRP A 1 78 ? -4.321 4.262 -5.751 1.00 88.81 78 TRP A O 1
ATOM 630 N N . LEU A 1 79 ? -2.110 4.603 -5.458 1.00 85.94 79 LEU A N 1
ATOM 631 C CA . LEU A 1 79 ? -2.061 5.989 -5.907 1.00 85.94 79 LEU A CA 1
ATOM 632 C C . LEU A 1 79 ? -1.158 6.099 -7.145 1.00 85.94 79 LEU A C 1
ATOM 634 O O . LEU A 1 79 ? 0.068 6.116 -7.011 1.00 85.94 79 LEU 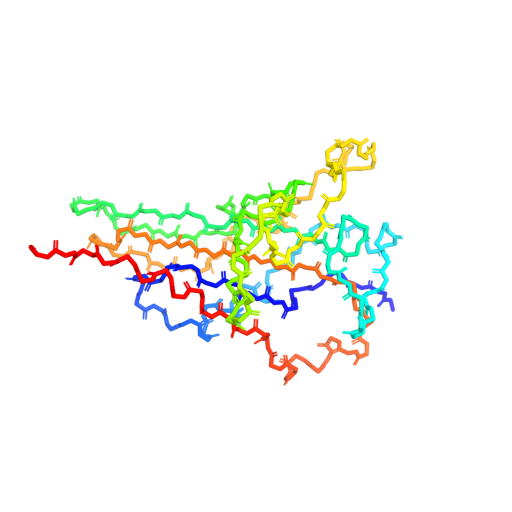A O 1
ATOM 638 N N . PRO A 1 80 ? -1.735 6.219 -8.348 1.00 81.69 80 PRO A N 1
ATOM 639 C CA . PRO A 1 80 ? -0.980 6.244 -9.602 1.00 81.69 80 PRO A CA 1
ATOM 640 C C . PRO A 1 80 ? -0.260 7.569 -9.862 1.00 81.69 80 PRO A C 1
ATOM 642 O O . PRO A 1 80 ? 0.617 7.628 -10.717 1.00 81.69 80 PRO A O 1
ATOM 645 N N . ASN A 1 81 ? -0.639 8.630 -9.145 1.00 77.06 81 ASN A N 1
ATOM 646 C CA . ASN A 1 81 ? -0.074 9.977 -9.272 1.00 77.06 81 ASN A CA 1
ATOM 647 C C . ASN A 1 81 ? 1.031 10.246 -8.237 1.00 77.06 81 ASN A C 1
ATOM 649 O O . ASN A 1 81 ? 1.518 11.368 -8.128 1.00 77.06 81 ASN A O 1
ATOM 653 N N . GLY A 1 82 ? 1.411 9.226 -7.466 1.00 74.44 82 GLY A N 1
ATOM 654 C CA . GLY A 1 82 ? 2.414 9.331 -6.418 1.00 74.44 82 GLY A CA 1
ATOM 655 C C . GLY A 1 82 ? 1.824 9.657 -5.048 1.00 74.44 82 GLY A C 1
ATOM 656 O O . GLY A 1 82 ? 0.612 9.644 -4.827 1.00 74.44 82 GLY A O 1
ATOM 657 N N . SER A 1 83 ? 2.716 9.902 -4.093 1.00 69.50 83 SER A N 1
ATOM 658 C CA . SER A 1 83 ? 2.352 10.312 -2.742 1.00 69.50 83 SER A CA 1
ATOM 659 C C . SER A 1 83 ? 1.821 11.746 -2.745 1.00 69.50 83 SER A C 1
ATOM 661 O O . SER A 1 83 ? 2.273 12.588 -3.506 1.00 69.50 83 SER A O 1
ATOM 663 N N . GLU A 1 84 ? 0.877 12.056 -1.864 1.00 68.44 84 GLU A N 1
ATOM 664 C CA . GLU A 1 84 ? 0.444 13.442 -1.614 1.00 68.44 84 GLU A CA 1
ATOM 665 C C . GLU A 1 84 ? 1.293 14.096 -0.506 1.00 68.44 84 GLU A C 1
ATOM 667 O O . GLU A 1 84 ? 1.059 15.237 -0.115 1.00 68.44 84 GLU A O 1
ATOM 672 N N . LEU A 1 85 ? 2.263 13.359 0.048 1.00 64.06 85 LEU A N 1
ATOM 673 C CA . LEU A 1 85 ? 3.043 13.795 1.198 1.00 64.06 85 LEU A CA 1
ATOM 674 C C . LEU A 1 85 ? 4.175 14.727 0.793 1.00 64.06 85 LEU A C 1
ATOM 676 O O . LEU A 1 85 ? 5.114 14.326 0.101 1.00 64.06 85 LEU A O 1
ATOM 680 N N . VAL A 1 86 ? 4.119 15.945 1.321 1.00 59.56 86 VAL A N 1
ATOM 681 C CA . VAL A 1 86 ? 5.186 16.934 1.207 1.00 59.56 86 VAL A CA 1
ATOM 682 C C . VAL A 1 86 ? 6.350 16.528 2.107 1.00 59.56 86 VAL A C 1
ATOM 684 O O . VAL A 1 86 ? 6.181 16.301 3.304 1.00 59.56 86 VAL A O 1
ATOM 687 N N . LYS A 1 87 ? 7.548 16.456 1.533 1.00 58.12 87 LYS A N 1
ATOM 688 C CA . LYS A 1 87 ? 8.800 16.366 2.275 1.00 58.12 87 LYS A CA 1
ATOM 689 C C . LYS A 1 87 ? 9.152 17.782 2.728 1.00 58.12 87 LYS A C 1
ATOM 691 O O . LYS A 1 87 ? 9.570 18.610 1.916 1.00 58.12 87 LYS A O 1
ATOM 696 N N . GLU A 1 88 ? 8.958 18.091 4.010 1.00 50.53 88 GLU A N 1
ATOM 697 C CA . GLU A 1 88 ? 9.435 19.358 4.575 1.00 50.53 88 GLU A CA 1
ATOM 698 C C . GLU A 1 88 ? 10.964 19.401 4.465 1.00 50.53 88 GLU A C 1
ATOM 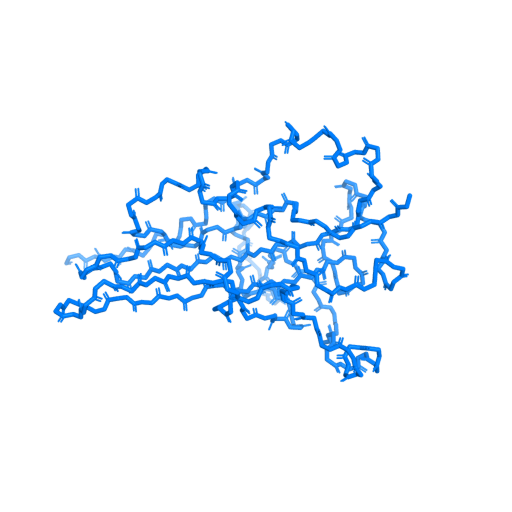700 O O . GLU A 1 88 ? 11.694 18.776 5.234 1.00 50.53 88 GLU A O 1
ATOM 705 N N . THR A 1 89 ? 11.469 20.141 3.481 1.00 44.91 89 THR A N 1
ATOM 706 C CA . THR A 1 89 ? 12.889 20.479 3.431 1.00 44.91 89 THR A CA 1
ATOM 707 C C . THR A 1 89 ? 13.108 21.574 4.467 1.00 44.91 89 THR A C 1
ATOM 709 O O . THR A 1 89 ? 12.770 22.733 4.233 1.00 44.91 89 THR A O 1
ATOM 712 N N . ARG A 1 90 ? 13.638 21.215 5.642 1.00 45.16 90 ARG A N 1
ATOM 713 C CA . ARG A 1 90 ? 14.193 22.210 6.564 1.00 45.16 90 ARG A CA 1
ATOM 714 C C . ARG A 1 90 ? 15.333 22.910 5.823 1.00 45.16 90 ARG A C 1
ATOM 716 O O . ARG A 1 90 ? 16.326 22.263 5.508 1.00 45.16 90 ARG A O 1
ATOM 723 N N . ASN A 1 91 ? 15.149 24.204 5.566 1.00 47.56 91 ASN A N 1
ATOM 724 C CA . ASN A 1 91 ? 16.057 25.149 4.904 1.00 47.56 91 ASN A CA 1
ATOM 725 C C . ASN A 1 91 ? 15.861 25.283 3.385 1.00 47.56 91 ASN A C 1
ATOM 727 O O . ASN A 1 91 ? 16.510 24.607 2.596 1.00 47.56 91 ASN A O 1
ATOM 731 N N . ALA A 1 92 ? 15.037 26.249 2.985 1.00 37.94 92 ALA A N 1
ATOM 732 C CA . ALA A 1 92 ? 15.431 27.254 2.002 1.00 37.94 92 ALA A CA 1
ATOM 733 C C . ALA A 1 92 ? 14.478 28.445 2.122 1.00 37.94 92 ALA A C 1
ATOM 735 O O . ALA A 1 92 ? 13.263 28.291 2.231 1.00 37.94 92 ALA A O 1
ATOM 736 N N . THR A 1 93 ? 15.085 29.618 2.175 1.00 40.28 93 THR A N 1
ATOM 737 C CA . THR A 1 93 ? 14.496 30.947 2.087 1.00 40.28 93 THR A CA 1
ATOM 738 C C . THR A 1 93 ? 13.388 31.045 1.041 1.00 40.28 93 THR A C 1
ATOM 740 O O . THR A 1 93 ? 13.428 30.393 0.001 1.00 40.28 93 THR A O 1
ATOM 743 N N . SER A 1 94 ? 12.411 31.888 1.363 1.00 48.84 94 SER A N 1
ATOM 744 C CA . SER A 1 94 ? 11.396 32.454 0.479 1.00 48.84 94 SER A CA 1
ATOM 745 C C . SER A 1 94 ? 11.883 32.628 -0.959 1.00 48.84 94 SER A C 1
ATOM 747 O O . SER A 1 94 ? 12.635 33.558 -1.210 1.00 48.84 94 SER A O 1
ATOM 749 N N . ASP A 1 95 ? 11.417 31.779 -1.874 1.00 40.19 95 ASP A N 1
ATOM 750 C CA . ASP A 1 95 ? 11.275 32.127 -3.285 1.00 40.19 95 ASP A CA 1
ATOM 751 C C . ASP A 1 95 ? 10.155 31.303 -3.933 1.00 40.19 95 ASP A C 1
ATOM 753 O O . ASP A 1 95 ? 10.042 30.080 -3.822 1.00 40.19 95 ASP A O 1
ATOM 757 N N . SER A 1 96 ? 9.267 32.052 -4.566 1.00 50.28 96 SER A N 1
ATOM 758 C CA . SER A 1 96 ? 8.009 31.660 -5.182 1.00 50.28 96 SER A CA 1
ATOM 759 C C . SER A 1 96 ? 8.232 30.764 -6.413 1.00 50.28 96 SER A C 1
ATOM 761 O O . SER A 1 96 ? 9.110 31.052 -7.221 1.00 50.28 96 SER A O 1
ATOM 763 N N . SER A 1 97 ? 7.370 29.749 -6.606 1.00 44.03 97 SER A N 1
ATOM 764 C CA . SER A 1 97 ? 7.150 28.922 -7.828 1.00 44.03 97 SER A CA 1
ATOM 765 C C . SER A 1 97 ? 7.658 27.468 -7.894 1.00 44.03 97 SER A C 1
ATOM 767 O O . SER A 1 97 ? 7.455 26.821 -8.921 1.00 44.03 97 SER A O 1
ATOM 769 N N . SER A 1 98 ? 8.210 26.869 -6.833 1.00 44.88 98 SER A N 1
ATOM 770 C CA . SER A 1 98 ? 8.504 25.422 -6.861 1.00 44.88 98 SER A CA 1
ATOM 771 C C . SER A 1 98 ? 7.350 24.595 -6.278 1.00 44.88 98 SER A C 1
ATOM 773 O O . SER A 1 98 ? 6.899 24.836 -5.159 1.00 44.88 98 SER A O 1
ATOM 775 N N . LYS A 1 99 ? 6.833 23.623 -7.052 1.00 46.97 99 LYS A N 1
ATOM 776 C CA . LYS A 1 99 ? 5.867 22.626 -6.554 1.00 46.97 99 LYS A CA 1
ATOM 777 C C . LYS A 1 99 ? 6.435 21.992 -5.274 1.00 46.97 99 LYS A C 1
ATOM 779 O O . LYS A 1 99 ? 7.635 21.702 -5.250 1.00 46.97 99 LYS A O 1
ATOM 784 N N . PRO A 1 100 ? 5.619 21.773 -4.226 1.00 49.56 100 PRO A N 1
ATOM 785 C CA . PRO A 1 100 ? 6.101 21.172 -2.988 1.00 49.56 100 PRO A CA 1
ATOM 786 C C . PRO A 1 100 ? 6.829 19.859 -3.302 1.00 49.56 100 PRO A C 1
ATOM 788 O O . PRO A 1 100 ? 6.303 19.017 -4.029 1.00 49.56 100 PRO A O 1
ATOM 791 N N . LYS A 1 101 ? 8.062 19.703 -2.799 1.00 54.41 101 LYS A N 1
ATOM 792 C CA . LYS A 1 101 ? 8.848 18.478 -2.995 1.00 54.41 101 LYS A CA 1
ATOM 793 C C . LYS A 1 101 ? 8.165 17.347 -2.241 1.00 54.41 101 LYS A C 1
ATOM 795 O O . LYS A 1 101 ? 8.249 17.270 -1.022 1.00 54.41 101 LYS A O 1
ATOM 800 N N . THR A 1 102 ? 7.467 16.492 -2.962 1.00 61.38 102 THR A N 1
ATOM 801 C CA . THR A 1 102 ? 6.837 15.288 -2.427 1.00 61.38 102 THR A CA 1
ATOM 802 C C . THR A 1 102 ? 7.880 14.178 -2.243 1.00 61.38 102 THR A C 1
ATOM 804 O O . THR A 1 102 ? 8.923 14.187 -2.892 1.00 61.38 102 THR A O 1
ATOM 807 N N . TYR A 1 103 ? 7.612 13.188 -1.385 1.00 65.56 103 TYR A N 1
ATOM 808 C CA . TYR A 1 103 ? 8.435 11.966 -1.265 1.00 65.56 103 TYR A CA 1
ATOM 809 C C . TYR A 1 103 ? 8.603 11.166 -2.569 1.00 65.56 103 TYR A C 1
ATOM 811 O O . TYR A 1 103 ? 9.490 10.319 -2.659 1.00 65.56 103 TYR A O 1
ATOM 819 N N . THR A 1 104 ? 7.762 11.431 -3.566 1.00 69.19 104 THR A N 1
ATOM 820 C CA . THR A 1 104 ? 7.816 10.842 -4.903 1.00 69.19 104 THR A CA 1
ATOM 821 C C . THR A 1 104 ? 7.685 11.937 -5.951 1.00 69.19 104 THR A C 1
ATOM 823 O O . THR A 1 104 ? 6.822 12.806 -5.819 1.00 69.19 104 THR A O 1
ATOM 826 N N . TYR A 1 105 ? 8.487 11.869 -7.006 1.00 65.88 105 TYR A N 1
ATOM 827 C CA . TYR A 1 105 ? 8.436 12.772 -8.147 1.00 65.88 105 TYR A CA 1
ATOM 828 C C . TYR A 1 105 ? 7.795 12.044 -9.329 1.00 65.88 105 TYR A C 1
ATOM 830 O O . TYR A 1 105 ? 8.482 11.416 -10.128 1.00 65.88 105 TYR A O 1
ATOM 838 N N . PHE A 1 106 ? 6.462 12.064 -9.396 1.00 74.88 106 PHE A N 1
ATOM 839 C CA . PHE A 1 106 ? 5.725 11.433 -10.491 1.00 74.88 106 PHE A CA 1
ATOM 840 C C . PHE A 1 106 ? 5.475 12.482 -11.567 1.00 74.88 106 PHE A C 1
ATOM 842 O O . PHE A 1 106 ? 4.777 13.472 -11.331 1.00 74.88 106 PHE A O 1
ATOM 849 N N . SER A 1 107 ? 6.083 12.290 -12.735 1.00 63.22 107 SER A N 1
ATOM 850 C CA . SER A 1 107 ? 5.926 13.220 -13.859 1.00 63.22 107 SER A CA 1
ATOM 851 C C . SER A 1 107 ? 4.670 12.928 -14.687 1.00 63.22 107 SER A C 1
ATOM 853 O O . SER A 1 107 ? 4.106 13.829 -15.310 1.00 63.22 107 SER A O 1
ATOM 855 N N . CYS A 1 108 ? 4.193 11.683 -14.632 1.00 65.88 108 CYS A N 1
ATOM 856 C CA . CYS A 1 108 ? 2.982 11.212 -15.287 1.00 65.88 108 CYS A CA 1
ATOM 857 C C . CYS A 1 108 ? 2.242 10.175 -14.423 1.00 65.88 108 CYS A C 1
ATOM 859 O O . CYS A 1 108 ? 2.797 9.617 -13.475 1.00 65.88 108 CYS A O 1
ATOM 861 N N . SER A 1 109 ? 0.959 9.953 -14.727 1.00 76.75 109 SER A N 1
ATOM 862 C CA . SER A 1 109 ? 0.118 8.999 -13.999 1.00 76.75 109 SER A CA 1
ATOM 863 C C . SER A 1 109 ? 0.372 7.568 -14.460 1.00 76.75 109 SER A C 1
ATOM 865 O O . SER A 1 109 ? 0.287 7.281 -15.657 1.00 76.75 109 SER A O 1
ATOM 867 N N . GLN A 1 110 ? 0.579 6.648 -13.517 1.00 79.81 110 GLN A N 1
ATOM 868 C CA . GLN A 1 110 ? 0.715 5.220 -13.819 1.00 79.81 110 GLN A CA 1
ATOM 869 C C . GLN A 1 110 ? -0.575 4.599 -14.393 1.00 79.81 110 GLN A C 1
ATOM 871 O O . GLN A 1 110 ? -0.506 3.572 -15.055 1.00 79.81 110 GLN A O 1
ATOM 876 N N . GLU A 1 111 ? -1.749 5.215 -14.214 1.00 72.06 111 GLU A N 1
ATOM 877 C CA . GLU A 1 111 ? -3.007 4.735 -14.819 1.00 72.06 111 GLU A CA 1
ATOM 878 C C . GLU A 1 111 ? -3.011 4.811 -16.351 1.00 72.06 111 GLU A C 1
ATOM 880 O O . GLU A 1 111 ? -3.769 4.098 -17.002 1.00 72.06 111 GLU A O 1
ATOM 885 N N . THR A 1 112 ? -2.151 5.644 -16.941 1.00 71.25 112 THR A N 1
ATOM 886 C CA . THR A 1 112 ? -2.032 5.754 -18.404 1.00 71.25 112 THR A CA 1
ATOM 887 C C . THR A 1 112 ? -1.254 4.598 -19.034 1.00 71.25 112 THR A C 1
ATOM 889 O O . THR A 1 112 ? -1.259 4.447 -20.256 1.00 71.25 112 THR A O 1
ATOM 892 N N . ILE A 1 113 ? -0.607 3.763 -18.215 1.00 73.69 113 ILE A N 1
ATOM 893 C CA . ILE A 1 113 ? 0.205 2.636 -18.668 1.00 73.69 113 ILE A CA 1
ATOM 894 C C . ILE A 1 113 ? -0.730 1.444 -18.953 1.00 73.69 113 ILE A C 1
ATOM 896 O O . ILE A 1 113 ? -1.375 0.931 -18.030 1.00 73.69 113 ILE A O 1
ATOM 900 N N . PRO A 1 114 ? -0.829 0.978 -20.213 1.00 73.38 114 PRO A N 1
ATOM 901 C CA . PRO A 1 114 ? -1.818 -0.022 -20.622 1.00 73.38 114 PRO A CA 1
ATOM 902 C C . PRO A 1 114 ? -1.661 -1.364 -19.892 1.00 73.38 114 PRO A C 1
ATOM 904 O O . PRO A 1 114 ? -2.644 -2.074 -19.665 1.00 73.38 114 PRO A O 1
ATOM 907 N N . GLU A 1 115 ? -0.449 -1.706 -19.459 1.00 78.25 115 GLU A N 1
ATOM 908 C CA . GLU A 1 115 ? -0.161 -2.893 -18.657 1.00 78.25 115 GLU A CA 1
ATOM 909 C C . GLU A 1 115 ? -0.871 -2.866 -17.295 1.00 78.25 115 GLU A C 1
ATOM 911 O O . GLU A 1 115 ? -1.353 -3.911 -16.847 1.00 78.25 115 GLU A O 1
ATOM 916 N N . PHE A 1 116 ? -0.986 -1.691 -16.666 1.00 78.31 116 PHE A N 1
ATOM 917 C CA . PHE A 1 116 ? -1.658 -1.519 -15.372 1.00 78.31 116 PHE A CA 1
ATOM 918 C C . PHE A 1 116 ? -3.173 -1.379 -15.509 1.00 78.31 116 PHE A C 1
ATOM 920 O O . PHE A 1 116 ? -3.903 -1.793 -14.612 1.00 78.31 116 PHE A O 1
ATOM 927 N N . VAL A 1 117 ? -3.665 -0.900 -16.655 1.00 75.69 117 VAL A N 1
ATOM 928 C CA . VAL A 1 117 ? -5.100 -0.957 -16.981 1.00 75.69 117 VAL A CA 1
ATOM 929 C C . VAL A 1 117 ? -5.552 -2.411 -17.135 1.00 75.69 117 VAL A C 1
ATOM 931 O O . VAL A 1 117 ? -6.598 -2.803 -16.621 1.00 75.69 117 VAL A O 1
ATOM 934 N N . LYS A 1 118 ? -4.744 -3.238 -17.811 1.00 79.88 118 LYS A N 1
ATOM 935 C CA . LYS A 1 118 ? -5.032 -4.668 -17.988 1.00 79.88 118 LYS A CA 1
ATOM 936 C C . LYS A 1 118 ? -4.877 -5.459 -16.686 1.00 79.88 118 LYS A C 1
ATOM 938 O O . LYS A 1 118 ? -5.645 -6.387 -16.447 1.00 79.88 118 LYS A O 1
ATOM 943 N N . ASN A 1 119 ? -3.877 -5.123 -15.871 1.00 80.56 119 ASN A N 1
ATOM 944 C CA . ASN A 1 119 ? -3.601 -5.772 -14.592 1.00 80.56 119 ASN A CA 1
ATOM 945 C C . ASN A 1 119 ? -3.392 -4.712 -13.500 1.00 80.56 119 ASN A C 1
ATOM 947 O O . ASN A 1 119 ? -2.255 -4.271 -13.302 1.00 80.56 119 ASN A O 1
ATOM 951 N N . PRO A 1 120 ? -4.454 -4.319 -12.774 1.00 81.00 120 PRO A N 1
ATOM 952 C CA . PRO A 1 120 ? -4.338 -3.295 -11.748 1.00 81.00 120 PRO A CA 1
ATOM 953 C C . PRO A 1 120 ? -3.429 -3.766 -10.618 1.00 81.00 120 PRO A C 1
ATOM 955 O O . PRO A 1 120 ? -3.427 -4.939 -10.227 1.00 81.00 120 PRO A O 1
ATOM 958 N N . ILE A 1 121 ? -2.666 -2.823 -10.075 1.00 85.19 121 ILE A N 1
ATOM 959 C CA . ILE A 1 121 ? -1.746 -3.088 -8.978 1.00 85.19 121 ILE A CA 1
ATOM 960 C C . ILE A 1 121 ? -2.572 -3.246 -7.699 1.00 85.19 121 ILE A C 1
ATOM 962 O O . ILE A 1 121 ? -3.065 -2.277 -7.124 1.00 85.19 121 ILE A O 1
ATOM 966 N N . ILE A 1 122 ? -2.716 -4.491 -7.253 1.00 86.12 122 ILE A N 1
ATOM 967 C CA . ILE A 1 122 ? -3.470 -4.848 -6.048 1.00 86.12 122 ILE A CA 1
ATOM 968 C C . ILE A 1 122 ? -2.646 -5.762 -5.134 1.00 86.12 122 ILE A C 1
ATOM 970 O O . ILE A 1 122 ? -1.771 -6.497 -5.611 1.00 86.12 122 ILE A O 1
ATOM 974 N N . PRO A 1 123 ? -2.920 -5.772 -3.818 1.00 86.44 123 PRO A N 1
ATOM 975 C CA . PRO A 1 123 ? -2.410 -6.808 -2.928 1.00 86.44 123 PRO A CA 1
ATOM 976 C C . PRO A 1 123 ? -2.799 -8.195 -3.450 1.00 86.44 123 PRO A C 1
ATOM 978 O O . PRO A 1 123 ? -3.934 -8.415 -3.873 1.00 86.44 123 PRO A O 1
ATOM 981 N N . LYS A 1 124 ? -1.864 -9.149 -3.421 1.00 87.25 124 LYS A N 1
ATOM 982 C CA . LYS A 1 124 ? -2.115 -10.518 -3.901 1.00 87.25 124 LYS A CA 1
ATOM 983 C C . LYS A 1 124 ? -3.175 -11.228 -3.056 1.00 87.25 124 LYS A C 1
ATOM 985 O O . LYS A 1 124 ? -3.958 -12.005 -3.594 1.00 87.25 124 LYS A O 1
ATOM 990 N N . TYR A 1 125 ? -3.184 -10.951 -1.755 1.00 87.50 125 TYR A N 1
ATOM 991 C CA . TYR A 1 125 ? -4.155 -11.473 -0.801 1.00 87.50 125 TYR A CA 1
ATOM 992 C C . TYR A 1 125 ? -4.841 -10.282 -0.126 1.00 87.50 125 TYR A C 1
ATOM 994 O O . TYR A 1 125 ? -4.157 -9.536 0.570 1.00 87.50 125 TYR A O 1
ATOM 1002 N N . PRO A 1 126 ? -6.144 -10.045 -0.356 1.00 86.00 126 PRO A N 1
ATOM 1003 C CA . PRO A 1 126 ? -6.862 -8.898 0.203 1.00 86.00 126 PRO A CA 1
ATOM 1004 C C . PRO A 1 126 ? -7.265 -9.091 1.676 1.00 86.00 126 PRO A C 1
ATOM 1006 O O . PRO A 1 126 ? -7.596 -8.124 2.357 1.00 86.00 126 PRO A O 1
ATOM 1009 N N . ASP A 1 127 ? -7.198 -10.312 2.194 1.00 87.88 127 ASP A N 1
ATOM 1010 C CA . ASP A 1 127 ? -7.666 -10.725 3.515 1.00 87.88 127 ASP A CA 1
ATOM 1011 C C . ASP A 1 127 ? -6.591 -10.705 4.617 1.00 87.88 127 ASP A C 1
ATOM 1013 O O . ASP A 1 127 ? -6.883 -11.040 5.769 1.00 87.88 127 ASP A O 1
ATOM 1017 N N . ILE A 1 128 ? -5.370 -10.254 4.309 1.00 88.62 128 ILE A N 1
ATOM 1018 C CA . ILE A 1 128 ? -4.293 -10.141 5.295 1.00 88.62 128 ILE A CA 1
ATOM 1019 C C . ILE A 1 128 ? -4.644 -9.050 6.301 1.00 88.62 128 ILE A C 1
ATOM 1021 O O . ILE A 1 128 ? -4.805 -7.882 5.957 1.00 88.62 128 ILE A O 1
ATOM 1025 N N . ILE A 1 129 ? -4.714 -9.416 7.578 1.00 89.25 129 ILE A N 1
ATOM 1026 C CA . ILE A 1 129 ? -4.949 -8.458 8.656 1.00 89.25 129 ILE A CA 1
ATOM 1027 C C . ILE A 1 129 ? -3.672 -7.641 8.877 1.00 89.25 129 ILE A C 1
ATOM 1029 O O . ILE A 1 129 ? -2.612 -8.208 9.148 1.00 89.25 129 ILE A O 1
ATOM 1033 N N . ILE A 1 130 ? -3.791 -6.315 8.850 1.00 87.88 130 ILE A N 1
ATOM 1034 C CA . ILE A 1 130 ? -2.697 -5.366 9.109 1.00 87.88 130 ILE A CA 1
ATOM 1035 C C . ILE A 1 130 ? -2.810 -4.799 10.523 1.00 87.88 130 ILE A C 1
ATOM 1037 O O . ILE A 1 130 ? -1.834 -4.770 11.268 1.00 87.88 130 ILE A O 1
ATOM 1041 N N . ALA A 1 131 ? -4.008 -4.373 10.926 1.00 87.12 131 ALA A N 1
ATOM 1042 C CA . ALA A 1 131 ? -4.229 -3.758 12.229 1.00 87.12 131 ALA A CA 1
ATOM 1043 C C . ALA A 1 131 ? -5.651 -3.998 12.738 1.00 87.12 131 ALA A C 1
ATOM 1045 O O . ALA A 1 131 ? -6.566 -4.293 11.974 1.00 87.12 131 ALA A O 1
ATOM 1046 N N . LYS A 1 132 ? -5.848 -3.861 14.050 1.00 86.81 132 LYS A N 1
ATOM 1047 C CA . LYS A 1 132 ? -7.179 -3.810 14.663 1.00 86.81 132 LYS A CA 1
ATOM 1048 C C . LYS A 1 132 ? -7.330 -2.459 15.341 1.00 86.81 132 LYS A C 1
ATOM 1050 O O . LYS A 1 132 ? -6.513 -2.114 16.191 1.00 86.81 132 LYS A O 1
ATOM 1055 N N . LEU A 1 133 ? -8.359 -1.719 14.950 1.00 85.75 133 LEU A N 1
ATOM 1056 C CA . LEU A 1 133 ? -8.668 -0.407 15.491 1.00 85.75 133 LEU A CA 1
ATOM 1057 C C . LEU A 1 133 ? -9.771 -0.512 16.545 1.00 85.75 133 LEU A C 1
ATOM 1059 O O . LEU A 1 133 ? -10.795 -1.173 16.349 1.00 85.75 133 LEU A O 1
ATOM 1063 N N . GLY A 1 134 ? -9.545 0.143 17.678 1.00 83.44 134 GLY A N 1
ATOM 1064 C CA . GLY A 1 134 ? -10.521 0.324 18.743 1.00 83.44 134 GLY A CA 1
ATOM 1065 C C . GLY A 1 134 ? -11.443 1.526 18.501 1.00 83.44 134 GLY A C 1
ATOM 1066 O O . GLY A 1 134 ? -11.117 2.406 17.701 1.00 83.44 134 GLY A O 1
ATOM 1067 N N . PRO A 1 135 ? -12.594 1.589 19.192 1.00 83.31 135 PRO A N 1
ATOM 1068 C CA . PRO A 1 135 ? -13.470 2.758 19.158 1.00 83.31 135 PRO A CA 1
ATOM 1069 C C . PRO A 1 135 ? -12.727 4.009 19.641 1.00 83.31 135 PRO A C 1
ATOM 1071 O O . PRO A 1 135 ? -12.175 4.017 20.737 1.00 83.31 135 PRO A O 1
ATOM 1074 N N . GLY A 1 136 ? -12.751 5.078 18.841 1.00 77.19 136 GLY A N 1
ATOM 1075 C CA . GLY A 1 136 ? -12.088 6.347 19.170 1.00 77.19 136 GLY A CA 1
ATOM 1076 C C . GLY A 1 136 ? -10.678 6.508 18.596 1.00 77.19 136 GLY A C 1
ATOM 1077 O O . GLY A 1 136 ? -10.052 7.535 18.838 1.00 77.19 136 GLY A O 1
ATOM 1078 N N . GLN A 1 137 ? -10.188 5.546 17.809 1.00 77.31 137 GLN A N 1
ATOM 1079 C CA . GLN A 1 137 ? -8.952 5.702 17.037 1.00 77.31 137 GLN A CA 1
ATOM 1080 C C . GLN A 1 137 ? -9.253 6.416 15.725 1.00 77.31 137 GLN A C 1
ATOM 1082 O O . GLN A 1 137 ? -9.791 5.843 14.775 1.00 77.31 137 GLN A O 1
ATOM 1087 N N . VAL A 1 138 ? -8.973 7.717 15.726 1.00 63.09 138 VAL A N 1
ATOM 1088 C CA . VAL A 1 138 ? -9.619 8.654 14.810 1.00 63.09 138 VAL A CA 1
ATOM 1089 C C . VAL A 1 138 ? -9.022 8.596 13.405 1.00 63.09 138 VAL A C 1
ATOM 1091 O O . VAL A 1 138 ? -9.787 8.726 12.455 1.00 63.09 138 VAL A O 1
ATOM 1094 N N . TYR A 1 139 ? -7.714 8.357 13.248 1.00 70.00 139 TYR A N 1
ATOM 1095 C CA . TYR A 1 139 ? -7.071 8.272 11.930 1.00 70.00 139 TYR A CA 1
ATOM 1096 C C . TYR A 1 139 ? -5.829 7.379 11.956 1.00 70.00 139 TYR A C 1
ATOM 1098 O O . TYR A 1 139 ? -4.983 7.474 12.852 1.00 70.00 139 TYR A O 1
ATOM 1106 N N . PHE A 1 140 ? -5.724 6.535 10.938 1.00 76.69 140 PHE A N 1
ATOM 1107 C CA . PHE A 1 140 ? -4.524 5.812 10.570 1.00 76.69 140 PHE A CA 1
ATOM 1108 C C . PHE A 1 140 ? -4.229 6.101 9.098 1.00 76.69 140 PHE A C 1
ATOM 1110 O O . PHE A 1 140 ? -5.001 5.683 8.233 1.00 76.69 140 PHE A O 1
ATOM 1117 N N . THR A 1 141 ? -3.142 6.830 8.837 1.00 82.06 141 THR A N 1
ATOM 1118 C CA . THR A 1 141 ? -2.734 7.237 7.489 1.00 82.06 141 THR A CA 1
ATOM 1119 C C . THR A 1 141 ? -1.274 6.888 7.261 1.00 82.06 141 THR A C 1
ATOM 1121 O O . THR A 1 141 ? -0.391 7.504 7.866 1.00 82.06 141 THR A O 1
ATOM 1124 N N . CYS A 1 142 ? -1.010 5.946 6.360 1.00 81.38 142 CYS A N 1
ATOM 1125 C CA . CYS A 1 142 ? 0.344 5.648 5.907 1.00 81.38 142 CYS A CA 1
ATOM 1126 C C . CYS A 1 142 ? 0.430 5.524 4.387 1.00 81.38 142 CYS A C 1
ATOM 1128 O O . CYS A 1 142 ? -0.557 5.228 3.708 1.00 81.38 142 CYS A O 1
ATOM 1130 N N . PHE A 1 143 ? 1.631 5.760 3.868 1.00 83.94 143 PHE A N 1
ATOM 1131 C CA . PHE A 1 143 ? 1.974 5.592 2.469 1.00 83.94 143 PHE A CA 1
ATOM 1132 C C . PHE A 1 143 ? 3.099 4.567 2.358 1.00 83.94 143 PHE A C 1
ATOM 1134 O O . PHE A 1 143 ? 4.123 4.688 3.026 1.00 83.94 143 PHE A O 1
ATOM 1141 N N . CYS A 1 144 ? 2.899 3.550 1.530 1.00 82.56 144 CYS A N 1
ATOM 1142 C CA . CYS A 1 144 ? 3.862 2.483 1.293 1.00 82.56 144 CYS A CA 1
ATOM 1143 C C . CYS A 1 144 ? 4.490 2.677 -0.083 1.00 82.56 144 CYS A C 1
ATOM 1145 O O . CYS A 1 144 ? 3.766 2.767 -1.076 1.00 82.56 144 CYS A O 1
ATOM 1147 N N . LEU A 1 145 ? 5.819 2.727 -0.127 1.00 85.06 145 LEU A N 1
ATOM 1148 C CA . LEU A 1 145 ? 6.607 2.848 -1.347 1.00 85.06 145 LEU A CA 1
ATOM 1149 C C . LEU A 1 145 ? 7.202 1.481 -1.682 1.00 85.06 145 LEU A C 1
ATOM 1151 O O . LEU A 1 145 ? 8.056 0.974 -0.951 1.00 85.06 145 LEU A O 1
ATOM 1155 N N . PHE A 1 146 ? 6.731 0.882 -2.775 1.00 83.94 146 PHE A N 1
ATOM 1156 C CA . PHE A 1 146 ? 7.245 -0.391 -3.271 1.00 83.94 146 PHE A CA 1
ATOM 1157 C C . PHE A 1 146 ? 8.292 -0.169 -4.349 1.00 83.94 146 PHE A C 1
ATOM 1159 O O . PHE A 1 146 ? 8.075 0.638 -5.252 1.00 83.94 146 PHE A O 1
ATOM 1166 N N . GLN A 1 147 ? 9.375 -0.938 -4.283 1.00 83.94 147 GLN A N 1
ATOM 1167 C CA . GLN A 1 147 ? 10.493 -0.874 -5.215 1.00 83.94 147 GLN A CA 1
ATOM 1168 C C . GLN A 1 147 ? 10.976 -2.264 -5.617 1.00 83.94 147 GLN A C 1
ATOM 1170 O O . GLN A 1 147 ? 10.680 -3.280 -4.974 1.00 83.94 147 GLN A O 1
ATOM 1175 N N . LYS A 1 148 ? 11.704 -2.306 -6.731 1.00 86.00 148 LYS A N 1
ATOM 1176 C CA . LYS A 1 148 ? 12.221 -3.535 -7.324 1.00 86.00 148 LYS A CA 1
ATOM 1177 C C . LYS A 1 148 ? 13.504 -3.978 -6.629 1.00 86.00 148 LYS A C 1
ATOM 1179 O O . LYS A 1 148 ? 14.515 -3.290 -6.693 1.00 86.00 148 LYS A O 1
ATOM 1184 N N . PHE A 1 149 ? 13.489 -5.186 -6.067 1.00 79.75 149 PHE A N 1
ATOM 1185 C CA . PHE A 1 149 ? 14.657 -5.825 -5.460 1.00 79.75 149 PHE A CA 1
ATOM 1186 C C . PHE A 1 149 ? 14.956 -7.197 -6.069 1.00 79.75 149 PHE A C 1
ATOM 1188 O O . PHE A 1 149 ? 14.088 -7.885 -6.608 1.00 79.75 149 PHE A O 1
ATOM 1195 N N . LEU A 1 150 ? 16.213 -7.629 -5.960 1.00 77.94 150 LEU A N 1
ATOM 1196 C CA . LEU A 1 150 ? 16.626 -9.002 -6.259 1.00 77.94 150 LEU A CA 1
ATOM 1197 C C . LEU A 1 150 ? 16.443 -9.891 -5.023 1.00 77.94 150 LEU A C 1
ATOM 1199 O O . LEU A 1 150 ? 16.833 -9.503 -3.927 1.00 77.94 150 LEU A O 1
ATOM 1203 N N . ILE A 1 151 ? 15.959 -11.130 -5.200 1.00 66.50 151 ILE A N 1
ATOM 1204 C CA . ILE A 1 151 ? 15.734 -12.102 -4.101 1.00 66.50 151 ILE A CA 1
ATOM 1205 C C . ILE A 1 151 ? 16.946 -12.286 -3.165 1.00 66.50 151 ILE A C 1
ATOM 1207 O O . ILE A 1 151 ? 16.760 -12.550 -1.980 1.00 66.50 151 ILE A O 1
ATOM 1211 N N . LYS A 1 152 ? 18.185 -12.112 -3.655 1.00 57.22 152 LYS A N 1
ATOM 1212 C CA . LYS A 1 152 ? 19.392 -12.161 -2.806 1.00 57.22 152 LYS A CA 1
ATOM 1213 C C . LYS A 1 152 ? 19.367 -11.116 -1.680 1.00 57.22 152 LYS A C 1
ATOM 1215 O O . LYS A 1 152 ? 19.829 -11.411 -0.588 1.00 57.22 152 LYS A O 1
ATOM 1220 N N . HIS A 1 153 ? 18.779 -9.950 -1.932 1.00 53.16 153 HIS A N 1
ATOM 1221 C CA . HIS A 1 153 ? 18.574 -8.889 -0.946 1.00 53.16 153 HIS A CA 1
ATOM 1222 C C . HIS A 1 153 ? 17.274 -9.067 -0.150 1.00 53.16 153 HIS A C 1
ATOM 1224 O O . HIS A 1 153 ? 17.188 -8.605 0.976 1.00 53.16 153 HIS A O 1
ATOM 1230 N N . VAL A 1 154 ? 16.283 -9.795 -0.676 1.00 51.69 154 VAL A N 1
ATOM 1231 C CA . VAL A 1 154 ? 15.022 -10.071 0.045 1.00 51.69 154 VAL A CA 1
ATOM 1232 C C . VAL A 1 154 ? 15.243 -11.004 1.242 1.00 51.69 154 VAL A C 1
ATOM 1234 O O . VAL A 1 154 ? 14.540 -10.903 2.240 1.00 51.69 154 VAL A O 1
ATOM 1237 N N . LYS A 1 155 ? 16.255 -11.886 1.184 1.00 41.84 155 LYS A N 1
ATOM 1238 C CA . LYS A 1 155 ? 16.658 -12.725 2.330 1.00 41.84 155 LYS A CA 1
ATOM 1239 C C . LYS A 1 155 ? 17.306 -11.913 3.468 1.00 41.84 155 LYS A C 1
ATOM 1241 O O . LYS A 1 155 ? 17.443 -12.434 4.565 1.00 41.84 155 LYS A O 1
ATOM 1246 N N . MET A 1 156 ? 17.639 -10.647 3.206 1.00 37.12 156 MET A N 1
ATOM 1247 C CA . MET A 1 156 ? 18.109 -9.644 4.162 1.00 37.12 156 MET A CA 1
ATOM 1248 C C . MET A 1 156 ? 16.962 -8.681 4.510 1.00 37.12 156 MET A C 1
ATOM 1250 O O . MET A 1 156 ? 17.136 -7.472 4.457 1.00 37.12 156 MET A O 1
ATOM 1254 N N . ALA A 1 157 ? 15.778 -9.181 4.868 1.00 42.69 157 ALA A N 1
ATOM 1255 C CA . ALA A 1 157 ? 14.724 -8.341 5.456 1.00 42.69 157 ALA A CA 1
ATOM 1256 C C . ALA A 1 157 ? 15.076 -7.834 6.880 1.00 42.69 157 ALA A C 1
ATOM 1258 O O . ALA A 1 157 ? 14.213 -7.305 7.568 1.00 42.69 157 ALA A O 1
ATOM 1259 N N . ASP A 1 158 ? 16.343 -7.964 7.296 1.00 38.78 158 ASP A N 1
ATOM 1260 C CA . ASP A 1 158 ? 16.984 -7.144 8.333 1.00 38.78 158 ASP A CA 1
ATOM 1261 C C . ASP A 1 158 ? 17.497 -5.795 7.784 1.00 38.78 158 ASP A C 1
ATOM 1263 O O . ASP A 1 158 ? 18.061 -4.990 8.524 1.00 38.78 158 ASP A O 1
ATOM 1267 N N . HIS A 1 159 ? 17.311 -5.502 6.490 1.00 41.41 159 HIS A N 1
ATOM 1268 C CA . HIS A 1 159 ? 17.414 -4.136 5.990 1.00 41.41 159 HIS A CA 1
ATOM 1269 C C . HIS A 1 159 ? 16.239 -3.361 6.583 1.00 41.41 159 HIS A C 1
ATOM 1271 O O . HIS A 1 159 ? 15.096 -3.531 6.157 1.00 41.41 159 HIS A O 1
ATOM 1277 N N . ALA A 1 160 ? 16.527 -2.586 7.629 1.00 45.00 160 ALA A N 1
ATOM 1278 C CA . ALA A 1 160 ? 15.569 -1.770 8.354 1.00 45.00 160 ALA A CA 1
ATOM 1279 C C . ALA A 1 160 ? 14.629 -1.070 7.365 1.00 45.00 160 ALA A C 1
ATOM 1281 O O . ALA A 1 160 ? 15.064 -0.202 6.607 1.00 45.00 160 ALA A O 1
ATOM 1282 N N . LEU A 1 161 ? 13.352 -1.476 7.352 1.00 57.00 161 LEU A N 1
ATOM 1283 C CA . LEU A 1 161 ? 12.309 -0.749 6.636 1.00 57.00 161 LEU A CA 1
ATOM 1284 C C . LEU A 1 161 ? 12.470 0.724 6.997 1.00 57.00 161 LEU A C 1
ATOM 1286 O O . LEU A 1 161 ? 12.454 1.075 8.180 1.00 57.00 161 LEU A O 1
ATOM 1290 N N . GLY A 1 162 ? 12.674 1.565 5.983 1.00 57.66 162 GLY A N 1
ATOM 1291 C CA . GLY A 1 162 ? 12.846 2.993 6.184 1.00 57.66 162 GLY A CA 1
ATOM 1292 C C . GLY A 1 162 ? 11.542 3.563 6.721 1.00 57.66 162 GLY A C 1
ATOM 1293 O O . GLY A 1 162 ? 10.614 3.834 5.956 1.00 57.66 162 GLY A O 1
ATOM 1294 N N . LEU A 1 163 ? 11.456 3.673 8.043 1.00 62.09 163 LEU A N 1
ATOM 1295 C CA . LEU A 1 163 ? 10.319 4.228 8.751 1.00 62.09 163 LEU A CA 1
ATOM 1296 C C . LEU A 1 163 ? 10.519 5.718 8.910 1.00 62.09 163 LEU A C 1
ATOM 1298 O O . LEU A 1 163 ? 11.385 6.165 9.660 1.00 62.09 163 LEU A O 1
ATOM 1302 N N . GLU A 1 164 ? 9.684 6.487 8.224 1.00 69.44 164 GLU A N 1
ATOM 1303 C CA . GLU A 1 164 ? 9.694 7.935 8.347 1.00 69.44 164 GLU A CA 1
ATOM 1304 C C . GLU A 1 164 ? 8.338 8.396 8.881 1.00 69.44 164 GLU A C 1
ATOM 1306 O O . GLU A 1 164 ? 7.306 8.304 8.207 1.00 69.44 164 GLU A O 1
ATOM 1311 N N . LYS A 1 165 ? 8.329 8.867 10.133 1.00 62.06 165 LYS A N 1
ATOM 1312 C CA . LYS A 1 165 ? 7.152 9.518 10.710 1.00 62.06 165 LYS A CA 1
ATOM 1313 C C . LYS A 1 165 ? 7.106 10.954 10.222 1.00 62.06 165 LYS A C 1
ATOM 1315 O O . LYS A 1 165 ? 7.907 11.794 10.634 1.00 62.06 165 LYS A O 1
ATOM 1320 N N . ILE A 1 166 ? 6.127 11.245 9.384 1.00 62.78 166 ILE A N 1
ATOM 1321 C CA . ILE A 1 166 ? 5.830 12.598 8.944 1.00 62.78 166 ILE A CA 1
ATOM 1322 C C . ILE A 1 166 ? 4.946 13.192 10.027 1.00 62.78 166 ILE A C 1
ATOM 1324 O O . ILE A 1 166 ? 3.726 13.063 10.003 1.00 62.78 166 ILE A O 1
ATOM 1328 N N . SER A 1 167 ? 5.579 13.793 11.033 1.00 44.16 167 SER A N 1
ATOM 1329 C CA . SER A 1 167 ? 4.853 14.539 12.053 1.00 44.16 167 SER A CA 1
ATOM 1330 C C . SER A 1 167 ? 4.273 15.788 11.403 1.00 44.16 167 SER A C 1
ATOM 1332 O O . SER A 1 167 ? 4.914 16.838 11.364 1.00 44.16 167 SER A O 1
ATOM 1334 N N . SER A 1 168 ? 3.044 15.696 10.890 1.00 42.00 168 SER A N 1
ATOM 1335 C CA . SER A 1 168 ? 2.242 16.896 10.724 1.00 42.00 168 SER A CA 1
ATOM 1336 C C . SER A 1 168 ? 1.994 17.409 12.135 1.00 42.00 168 SER A C 1
ATOM 1338 O O . SER A 1 168 ? 1.137 16.893 12.858 1.00 42.00 168 SER A O 1
ATOM 1340 N N . ARG A 1 169 ? 2.774 18.405 12.554 1.00 35.03 169 ARG A N 1
ATOM 1341 C CA . ARG A 1 169 ? 2.479 19.224 13.725 1.00 35.03 169 ARG A CA 1
ATOM 1342 C C . ARG A 1 169 ? 1.210 20.008 13.401 1.00 35.03 169 ARG A C 1
ATOM 1344 O O . ARG A 1 169 ? 1.256 21.205 13.141 1.00 35.03 169 ARG A O 1
ATOM 1351 N N . ALA A 1 170 ? 0.070 19.322 13.387 1.00 36.03 170 ALA A N 1
ATOM 1352 C CA . ALA A 1 170 ? -1.224 19.949 13.509 1.00 36.03 170 ALA A CA 1
ATOM 1353 C C . ALA A 1 170 ? -1.221 20.567 14.905 1.00 36.03 170 ALA A C 1
ATOM 1355 O O . ALA A 1 170 ? -1.491 19.910 15.909 1.00 36.03 170 ALA A O 1
ATOM 1356 N N . LYS A 1 171 ? -0.803 21.833 14.969 1.00 31.59 171 LYS A N 1
ATOM 1357 C CA . LYS A 1 171 ? -1.144 22.720 16.068 1.00 31.59 171 LYS A CA 1
ATOM 1358 C C . LYS A 1 171 ? -2.674 22.743 16.120 1.00 31.59 171 LYS A C 1
ATOM 1360 O O . LYS A 1 171 ? -3.296 23.579 15.478 1.00 31.59 171 LYS A O 1
ATOM 1365 N N . CYS A 1 172 ? -3.281 21.840 16.882 1.00 32.56 172 CYS A N 1
ATOM 1366 C CA . CYS A 1 172 ? -4.488 22.205 17.606 1.00 32.56 172 CYS A CA 1
ATOM 1367 C C . CYS A 1 172 ? -4.024 23.222 18.651 1.00 32.56 172 CYS A C 1
ATOM 1369 O O . CYS A 1 172 ? -3.617 22.856 19.751 1.00 32.56 172 CYS A O 1
ATOM 1371 N N . GLY A 1 173 ? -3.929 24.483 18.223 1.00 31.64 173 GLY A N 1
ATOM 1372 C CA . GLY A 1 173 ? -3.852 25.613 19.133 1.00 31.64 173 GLY A CA 1
ATOM 1373 C C . GLY A 1 173 ? -5.178 25.681 19.876 1.00 31.64 173 GLY A C 1
ATOM 1374 O O . GLY A 1 173 ? -6.230 25.635 19.238 1.00 31.64 173 GLY A O 1
ATOM 1375 N N . ALA A 1 174 ? -5.063 25.662 21.200 1.00 30.11 174 ALA A N 1
ATOM 1376 C CA . ALA A 1 174 ? -6.128 25.888 22.163 1.00 30.11 174 ALA A CA 1
ATOM 1377 C C . ALA A 1 174 ? -6.764 27.276 22.007 1.00 30.11 174 ALA A C 1
ATOM 1379 O O . ALA A 1 174 ? -6.076 28.177 21.470 1.00 30.11 174 ALA A O 1
#

Secondary structure (DSSP, 8-state):
-EEEEEEEEEEEEE-SSS-HHHHHHHHHT--EE--GGGSPPPPTTS---TTTEEEEEEEE---TTPPPEEEEGGGEEEETT----B---S-----TTPPP-BSS--SS-GGG-HHHHHS--EES-TT-EEEEEPTT---EEEEEEEEEEEHHHHTTTTS--EEEE---------

Radius of gyration: 17.0 Å; chains: 1; bounding box: 40×46×43 Å